Protein AF-A0AAV4AJP9-F1 (afdb_monomer)

Foldseek 3Di:
DVVVVVVVVVVVVVVVVVVVVVVVVVVVVVVVVVVVVVVVVVVVVVVVVVVVVVVVVPPDPDQWDDDDCPDDPPDDPVCQQCKDDDPVHTIGNHPVVVCVVCVPDDDDDDDDDDDDPPPPD

Radius of gyration: 33.18 Å; Cα contacts (8 Å, |Δi|>4): 55; chains: 1; bounding box: 94×30×72 Å

Nearest PDB structures (foldseek):
  2wnp-assembly1_F  TM=9.933E-01  e=2.929E-04  Homo sapiens
  2jhh-assembly1_C  TM=9.919E-01  e=4.393E-04  Homo sapiens
  2jhh-assembly2_F  TM=9.923E-01  e=4.393E-04  Homo sapiens
  2jhm-assembly1_F  TM=9.942E-01  e=5.029E-04  Homo sapiens
  2jhk-assembly1_F  TM=9.957E-01  e=5.756E-04  Homo sapiens

Secondary structure (DSSP, 8-state):
-HHHHHHHHHHHHHHHHHHHHHHHHHHHHHHHHHHHHHHHHHHHHHHHHHHHHTTS-TT----EE-SSS-S-----HHHHHH-EE-TTSSEE--HHHHHHHHTSS--PPP---PPP-----

Structure (mmCIF, N/CA/C/O backbone):
data_AF-A0AAV4AJP9-F1
#
_entry.id   AF-A0AAV4AJP9-F1
#
loop_
_atom_site.group_PDB
_atom_site.id
_atom_site.type_symbol
_atom_site.label_atom_id
_atom_site.label_alt_id
_atom_site.label_comp_id
_atom_site.label_asym_id
_atom_site.label_entity_id
_atom_site.label_seq_id
_atom_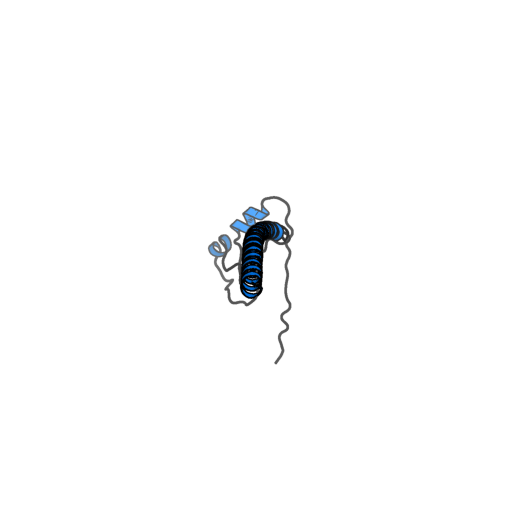site.pdbx_PDB_ins_code
_atom_site.Cartn_x
_atom_site.Cartn_y
_atom_site.Cartn_z
_atom_site.occupancy
_atom_site.B_iso_or_equiv
_atom_site.auth_seq_id
_atom_site.auth_comp_id
_atom_site.auth_asym_id
_atom_site.auth_atom_id
_atom_site.pdbx_PDB_model_num
ATOM 1 N N . MET A 1 1 ? 72.931 -7.871 -35.938 1.00 62.25 1 MET A N 1
ATOM 2 C CA . MET A 1 1 ? 71.715 -7.818 -36.790 1.00 62.25 1 MET A CA 1
ATOM 3 C C . MET A 1 1 ? 70.526 -8.384 -36.025 1.00 62.25 1 MET A C 1
ATOM 5 O O . MET A 1 1 ? 69.454 -7.803 -36.113 1.00 62.25 1 MET A O 1
ATOM 9 N N . GLU A 1 2 ? 70.752 -9.430 -35.226 1.00 63.47 2 GLU A N 1
ATOM 10 C CA . GLU A 1 2 ? 69.775 -10.072 -34.332 1.00 63.47 2 GLU A CA 1
ATOM 11 C C . GLU A 1 2 ? 69.161 -9.112 -33.291 1.00 63.47 2 GLU A C 1
ATOM 13 O O . GLU A 1 2 ? 67.939 -9.018 -33.243 1.00 63.47 2 GLU A O 1
ATOM 18 N N . ASP A 1 3 ? 69.945 -8.261 -32.613 1.00 76.00 3 ASP A N 1
ATOM 19 C CA . ASP A 1 3 ? 69.423 -7.300 -31.610 1.00 76.00 3 ASP A CA 1
ATOM 20 C C . ASP A 1 3 ? 68.343 -6.337 -32.143 1.00 76.00 3 ASP A C 1
ATOM 22 O O . ASP A 1 3 ? 67.410 -5.947 -31.440 1.00 76.00 3 ASP A O 1
ATOM 26 N N . LYS A 1 4 ? 68.452 -5.933 -33.417 1.00 78.94 4 LYS A N 1
ATOM 27 C CA . LYS A 1 4 ? 67.481 -5.025 -34.049 1.00 78.94 4 LYS A CA 1
ATOM 28 C C . LYS A 1 4 ? 66.177 -5.747 -34.393 1.00 78.94 4 LYS A C 1
ATOM 30 O O . LYS A 1 4 ? 65.118 -5.125 -34.372 1.00 78.94 4 LYS A O 1
ATOM 35 N N . VAL A 1 5 ? 66.262 -7.039 -34.709 1.00 84.62 5 VAL A N 1
ATOM 36 C CA . VAL A 1 5 ? 65.102 -7.888 -34.994 1.00 84.62 5 VAL A CA 1
ATOM 37 C C . VAL A 1 5 ? 64.370 -8.218 -33.696 1.00 84.62 5 VAL A C 1
ATOM 39 O O . VAL A 1 5 ? 63.155 -8.059 -33.647 1.00 84.62 5 VAL A O 1
ATOM 42 N N . GLU A 1 6 ? 65.080 -8.566 -32.620 1.00 83.56 6 GLU A N 1
ATOM 43 C CA . GLU A 1 6 ? 64.467 -8.805 -31.304 1.00 83.56 6 GLU A CA 1
ATOM 44 C C . GLU A 1 6 ? 63.757 -7.560 -30.758 1.00 83.56 6 GLU A C 1
ATOM 46 O O . GLU A 1 6 ? 62.616 -7.648 -30.308 1.00 83.56 6 GLU A O 1
ATOM 51 N N . SER A 1 7 ? 64.371 -6.379 -30.887 1.00 84.19 7 SER A N 1
ATOM 52 C CA . SER A 1 7 ? 63.740 -5.111 -30.497 1.00 84.19 7 SER A CA 1
ATOM 53 C C . SER A 1 7 ? 62.460 -4.817 -31.295 1.00 84.19 7 SER A C 1
ATOM 55 O O . SER A 1 7 ? 61.477 -4.333 -30.732 1.00 84.19 7 SER A O 1
ATOM 57 N N . GLN A 1 8 ? 62.436 -5.149 -32.592 1.00 88.69 8 GLN A N 1
ATOM 58 C CA . GLN A 1 8 ? 61.240 -5.006 -33.428 1.00 88.69 8 GLN A CA 1
ATOM 59 C C . GLN A 1 8 ? 60.146 -6.014 -33.068 1.00 88.69 8 GLN A C 1
ATOM 61 O O . GLN A 1 8 ? 58.981 -5.631 -32.997 1.00 88.69 8 GLN A O 1
ATOM 66 N N . VAL A 1 9 ? 60.499 -7.276 -32.815 1.00 88.75 9 VAL A N 1
ATOM 67 C CA . VAL A 1 9 ? 59.550 -8.311 -32.376 1.00 88.75 9 VAL A CA 1
ATOM 68 C C . VAL A 1 9 ? 58.929 -7.934 -31.030 1.00 88.75 9 VAL A C 1
ATOM 70 O O . VAL A 1 9 ? 57.718 -8.048 -30.872 1.00 88.75 9 VAL A O 1
ATOM 73 N N . TYR A 1 10 ? 59.723 -7.401 -30.099 1.00 88.00 10 TYR A N 1
ATOM 74 C 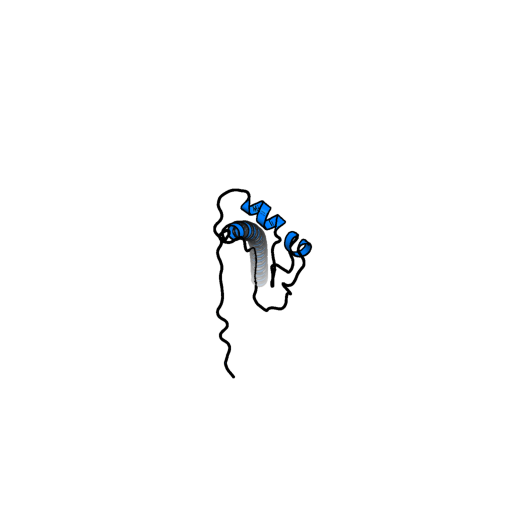CA . TYR A 1 10 ? 59.241 -6.919 -28.803 1.00 88.00 10 TYR A CA 1
ATOM 75 C C . TYR A 1 10 ? 58.284 -5.725 -28.938 1.00 88.00 10 TYR A C 1
ATOM 77 O O . TYR A 1 10 ? 57.210 -5.714 -28.342 1.00 88.00 10 TYR A O 1
ATOM 85 N N . ALA A 1 11 ? 58.628 -4.738 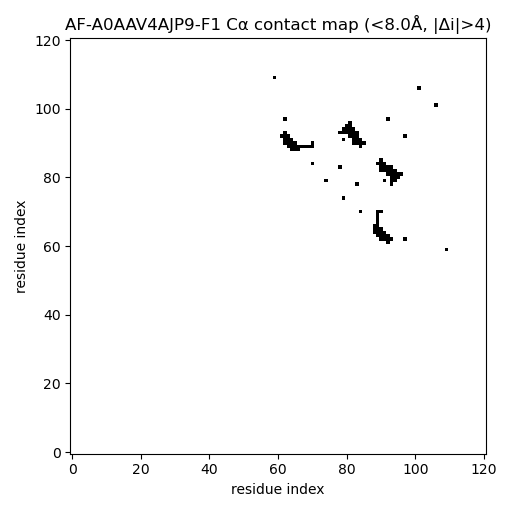-29.773 1.00 86.38 11 ALA A N 1
ATOM 86 C CA . ALA A 1 11 ? 57.759 -3.590 -30.029 1.00 86.38 11 ALA A CA 1
ATOM 87 C C . ALA A 1 11 ? 56.433 -3.992 -30.701 1.00 86.38 11 ALA A C 1
ATOM 89 O O . ALA A 1 11 ? 55.384 -3.441 -30.372 1.00 86.38 11 ALA A O 1
ATOM 90 N N . LEU A 1 12 ? 56.469 -4.967 -31.617 1.00 90.06 12 LEU A N 1
ATOM 91 C CA . LEU A 1 12 ? 55.268 -5.525 -32.244 1.00 90.06 12 LEU A CA 1
ATOM 92 C C . LEU A 1 12 ? 54.420 -6.329 -31.251 1.00 90.06 12 LEU A C 1
ATOM 94 O O . LEU A 1 12 ? 53.197 -6.238 -31.307 1.00 90.06 12 LEU A O 1
ATOM 98 N N . GLY A 1 13 ? 55.054 -7.078 -30.344 1.00 91.06 13 GLY A N 1
ATOM 99 C CA . GLY A 1 13 ? 54.383 -7.812 -29.270 1.00 91.06 13 GLY A CA 1
ATOM 100 C C . GLY A 1 13 ? 53.604 -6.883 -28.342 1.00 91.06 13 GLY A C 1
ATOM 101 O O . GLY A 1 13 ? 52.394 -7.041 -28.213 1.00 91.06 13 GLY A O 1
ATOM 102 N N . ASN A 1 14 ? 54.265 -5.855 -27.801 1.00 88.75 14 ASN A N 1
ATOM 103 C CA . ASN A 1 14 ? 53.614 -4.868 -26.931 1.00 88.75 14 ASN A CA 1
ATOM 104 C C . ASN A 1 14 ? 52.504 -4.104 -27.660 1.00 88.75 14 ASN A C 1
ATOM 106 O O . ASN A 1 14 ? 51.426 -3.916 -27.115 1.00 88.75 14 ASN A O 1
ATOM 110 N N . GLY A 1 15 ? 52.727 -3.716 -28.922 1.00 92.44 15 GLY A N 1
ATOM 111 C CA . GLY A 1 15 ? 51.699 -3.029 -29.705 1.00 92.44 15 GLY A CA 1
ATOM 112 C C . GLY A 1 15 ? 50.458 -3.891 -29.961 1.00 92.44 15 GLY A C 1
ATOM 113 O O . GLY A 1 15 ? 49.345 -3.371 -30.011 1.00 92.44 15 GLY A O 1
ATOM 114 N N . LEU A 1 16 ? 50.627 -5.208 -30.110 1.00 94.25 16 LEU A N 1
ATOM 115 C CA . LEU A 1 16 ? 49.507 -6.138 -30.232 1.00 94.25 16 LEU A CA 1
ATOM 116 C C . LEU A 1 16 ? 48.769 -6.311 -28.899 1.00 94.25 16 LEU A C 1
ATOM 118 O O . LEU A 1 16 ? 47.540 -6.349 -28.899 1.00 94.25 16 LEU A O 1
ATOM 122 N N . GLU A 1 17 ? 49.498 -6.396 -27.789 1.00 93.44 17 GLU A N 1
ATOM 123 C CA . GLU A 1 17 ? 48.937 -6.502 -26.439 1.00 93.44 17 GLU A CA 1
ATOM 124 C C . GLU A 1 17 ? 48.127 -5.247 -26.078 1.00 93.44 17 GLU A C 1
ATOM 126 O O . GLU A 1 17 ? 46.948 -5.358 -25.749 1.00 93.44 17 GLU A O 1
ATOM 131 N N . ASP A 1 18 ? 48.669 -4.054 -26.343 1.00 94.50 18 ASP A N 1
ATOM 132 C CA . ASP A 1 18 ? 47.967 -2.771 -26.194 1.00 94.50 18 ASP A CA 1
ATOM 133 C C . ASP A 1 18 ? 46.687 -2.708 -27.047 1.00 94.50 18 ASP A C 1
ATOM 135 O O . ASP A 1 18 ? 45.648 -2.189 -26.627 1.00 94.50 18 ASP A O 1
ATOM 139 N N . MET A 1 19 ? 46.733 -3.244 -28.273 1.00 94.12 19 MET A N 1
ATOM 140 C CA . MET A 1 19 ? 45.564 -3.312 -29.151 1.00 94.12 19 MET A CA 1
ATOM 141 C C . MET A 1 19 ? 44.502 -4.277 -28.626 1.00 94.12 19 MET A C 1
ATOM 143 O O . MET A 1 19 ? 43.308 -3.984 -28.738 1.00 94.12 19 MET A O 1
ATOM 147 N N . ILE A 1 20 ? 44.914 -5.425 -28.090 1.00 96.50 20 ILE A N 1
ATOM 148 C CA . ILE A 1 20 ? 44.014 -6.399 -27.474 1.00 96.50 20 ILE A CA 1
ATOM 149 C C . ILE A 1 20 ? 43.359 -5.768 -26.245 1.00 96.50 20 ILE A C 1
ATOM 151 O O . ILE A 1 20 ? 42.132 -5.773 -26.163 1.00 96.50 20 ILE A O 1
ATOM 155 N N . ASP A 1 21 ? 44.128 -5.127 -25.373 1.00 96.44 21 ASP A N 1
ATOM 156 C CA . ASP A 1 21 ? 43.628 -4.486 -24.156 1.00 96.44 21 ASP A CA 1
ATOM 157 C C . ASP A 1 21 ? 42.687 -3.320 -24.451 1.00 96.44 21 ASP A C 1
ATOM 159 O O . ASP A 1 21 ? 41.623 -3.198 -23.835 1.00 96.44 21 ASP A O 1
ATOM 163 N N . ALA A 1 22 ? 42.998 -2.500 -25.457 1.00 94.62 22 ALA A N 1
ATOM 164 C CA . ALA A 1 22 ? 42.106 -1.436 -25.904 1.00 94.62 22 ALA A CA 1
ATOM 165 C C . ALA A 1 22 ? 40.779 -1.996 -26.446 1.00 94.62 22 ALA A C 1
ATOM 167 O O . ALA A 1 22 ? 39.705 -1.442 -26.188 1.00 94.62 22 ALA A O 1
ATOM 168 N N . LYS A 1 23 ? 40.827 -3.110 -27.189 1.00 97.31 23 LYS A N 1
ATOM 169 C CA . LYS A 1 23 ? 39.628 -3.780 -27.716 1.00 97.31 23 LYS A CA 1
ATOM 170 C C . LYS A 1 23 ? 38.813 -4.441 -26.611 1.00 97.31 23 LYS A C 1
ATOM 172 O O . LYS A 1 23 ? 37.589 -4.311 -26.628 1.00 97.31 23 LYS A O 1
ATOM 177 N N . LEU A 1 24 ? 39.469 -5.108 -25.665 1.00 96.12 24 LEU A N 1
ATOM 178 C CA . LEU A 1 24 ? 38.834 -5.721 -24.502 1.00 96.12 24 LEU A CA 1
ATOM 179 C C . LEU A 1 24 ? 38.151 -4.657 -23.644 1.00 96.12 24 LEU A C 1
ATOM 181 O O . LEU A 1 24 ? 36.961 -4.782 -23.368 1.00 96.12 24 LEU A O 1
ATOM 185 N N . SER A 1 25 ? 38.839 -3.554 -23.352 1.00 95.75 25 SER A N 1
ATOM 186 C CA . SER A 1 25 ? 38.288 -2.428 -22.589 1.00 95.75 25 SER A CA 1
ATOM 187 C C . SER A 1 25 ? 37.065 -1.809 -23.273 1.00 95.75 25 SER A C 1
ATOM 189 O O . SER A 1 25 ? 36.038 -1.572 -22.638 1.00 95.75 25 SER A O 1
ATOM 191 N N . ALA A 1 26 ? 37.126 -1.590 -24.591 1.00 94.75 26 ALA A N 1
ATOM 192 C CA . ALA A 1 26 ? 36.006 -1.027 -25.346 1.00 94.75 26 ALA A CA 1
ATOM 193 C C . ALA A 1 26 ? 34.786 -1.964 -25.395 1.00 94.75 26 ALA A C 1
ATOM 195 O O . ALA A 1 26 ? 33.642 -1.506 -25.331 1.00 94.75 26 ALA A O 1
ATOM 196 N N . LEU A 1 27 ? 35.014 -3.274 -25.517 1.00 95.69 27 LEU A N 1
ATOM 197 C CA . LEU A 1 27 ? 33.944 -4.270 -25.458 1.00 95.69 27 LEU A CA 1
ATOM 198 C C . LEU A 1 27 ? 33.328 -4.336 -24.065 1.00 95.69 27 LEU A C 1
ATOM 200 O O . LEU A 1 27 ? 32.105 -4.374 -23.948 1.00 95.69 27 LEU A O 1
ATOM 204 N N . GLN A 1 28 ? 34.158 -4.290 -23.030 1.00 96.56 28 GLN A N 1
ATOM 205 C CA . GLN A 1 28 ? 33.713 -4.342 -21.649 1.00 96.56 28 GLN A CA 1
ATOM 206 C C . GLN A 1 28 ? 32.838 -3.136 -21.297 1.00 96.56 28 GLN A C 1
ATOM 208 O O . GLN A 1 28 ? 31.715 -3.328 -20.839 1.00 96.56 28 GLN A O 1
ATOM 213 N N . LEU A 1 29 ? 33.250 -1.921 -21.672 1.00 94.12 29 LEU A N 1
ATOM 214 C CA . LEU A 1 29 ? 32.429 -0.710 -21.522 1.00 94.12 29 LEU A CA 1
ATOM 215 C C . LEU A 1 29 ? 31.069 -0.823 -22.226 1.00 94.12 29 LEU A C 1
ATOM 217 O O . LEU A 1 29 ? 30.045 -0.362 -21.721 1.00 94.12 29 LEU A O 1
ATOM 221 N N . ARG A 1 30 ? 31.036 -1.448 -23.407 1.00 94.81 30 ARG A N 1
ATOM 222 C CA . ARG A 1 30 ? 29.794 -1.644 -24.163 1.00 94.81 30 ARG A CA 1
ATOM 223 C C . ARG A 1 30 ? 28.875 -2.671 -23.501 1.00 94.81 30 ARG A C 1
ATOM 225 O O . ARG A 1 30 ? 27.657 -2.491 -23.524 1.00 94.81 30 ARG A O 1
ATOM 232 N N . ILE A 1 31 ? 29.443 -3.720 -22.911 1.00 96.31 31 ILE A N 1
ATOM 233 C CA . ILE A 1 31 ? 28.704 -4.721 -22.135 1.00 96.31 31 ILE A CA 1
ATOM 234 C C . ILE A 1 31 ? 28.141 -4.081 -20.864 1.00 96.31 31 ILE A C 1
ATOM 236 O O . ILE A 1 31 ? 26.936 -4.166 -20.649 1.00 96.31 31 ILE A O 1
ATOM 240 N N . GLU A 1 32 ? 28.965 -3.380 -20.086 1.00 96.62 32 GLU A N 1
ATOM 241 C CA . GLU A 1 32 ? 28.567 -2.711 -18.840 1.00 96.62 32 GLU A CA 1
ATOM 242 C C . GLU A 1 32 ? 27.455 -1.685 -19.078 1.00 96.62 32 GLU A C 1
ATOM 244 O O . GLU A 1 32 ? 26.436 -1.697 -18.392 1.00 96.62 32 GLU A O 1
ATOM 249 N N . SER A 1 33 ? 27.580 -0.863 -20.124 1.00 93.81 33 SER A N 1
ATOM 250 C CA . SER A 1 33 ? 26.532 0.089 -20.509 1.00 93.81 33 SER A CA 1
ATOM 251 C C . SER A 1 33 ? 25.220 -0.606 -20.894 1.00 93.81 33 SER A C 1
ATOM 253 O O . SER A 1 33 ? 24.133 -0.133 -20.553 1.00 93.81 33 SER A O 1
ATOM 255 N N . THR A 1 34 ? 25.307 -1.748 -21.580 1.00 95.38 34 THR A N 1
ATOM 256 C CA . THR A 1 34 ? 24.122 -2.521 -21.963 1.00 95.38 34 THR A CA 1
ATOM 257 C C . THR A 1 34 ? 23.460 -3.144 -20.736 1.00 95.38 34 THR A C 1
ATOM 259 O O . THR A 1 34 ? 22.244 -3.027 -20.597 1.00 95.38 34 THR A O 1
ATOM 262 N N . ILE A 1 35 ? 24.242 -3.750 -19.838 1.00 95.81 35 ILE A N 1
ATOM 263 C CA . ILE A 1 35 ? 23.769 -4.317 -18.568 1.00 95.81 35 ILE A CA 1
ATOM 264 C C . ILE A 1 35 ? 23.040 -3.244 -17.767 1.00 95.81 35 ILE A C 1
ATOM 266 O O . ILE A 1 35 ? 21.869 -3.435 -17.460 1.00 95.81 35 ILE A O 1
ATOM 270 N N . TYR A 1 36 ? 23.658 -2.077 -17.579 1.00 91.06 36 TYR A N 1
ATOM 271 C CA . TYR A 1 36 ? 23.051 -0.958 -16.861 1.00 91.06 36 TYR A CA 1
ATOM 272 C C . TYR A 1 36 ? 21.691 -0.554 -17.450 1.00 91.06 36 TYR A C 1
ATOM 274 O O . TYR A 1 36 ? 20.708 -0.367 -16.736 1.00 91.06 36 TYR A O 1
ATOM 282 N N . SER A 1 37 ? 21.583 -0.460 -18.779 1.00 88.31 37 SER A N 1
ATOM 283 C CA . SER A 1 37 ? 20.306 -0.129 -19.426 1.00 88.31 37 SER A CA 1
ATOM 284 C C . SER A 1 37 ? 19.238 -1.215 -19.250 1.00 88.31 37 SER A C 1
ATOM 286 O O . SER A 1 37 ? 18.045 -0.917 -19.231 1.00 88.31 37 SER A O 1
ATOM 288 N N . LEU A 1 38 ? 19.642 -2.482 -19.145 1.00 91.69 38 LEU A N 1
ATOM 289 C CA . LEU A 1 38 ? 18.730 -3.603 -18.951 1.00 91.69 38 LEU A CA 1
ATOM 290 C C . LEU A 1 38 ? 18.296 -3.724 -17.494 1.00 91.69 38 LEU A C 1
ATOM 292 O O . LEU A 1 38 ? 17.119 -3.977 -17.266 1.00 91.69 38 LEU A O 1
ATOM 296 N N . GLU A 1 39 ? 19.201 -3.498 -16.545 1.00 88.44 39 GLU A N 1
ATOM 297 C CA . GLU A 1 39 ? 18.909 -3.446 -15.112 1.00 88.44 39 GLU A CA 1
ATOM 298 C C . GLU A 1 39 ? 17.856 -2.379 -14.822 1.00 88.44 39 GLU A C 1
ATOM 300 O O . GLU A 1 39 ? 16.790 -2.730 -14.329 1.00 88.44 39 GLU A O 1
ATOM 305 N N . ASN A 1 40 ? 18.051 -1.138 -15.288 1.00 80.81 40 ASN A N 1
ATOM 306 C CA . ASN A 1 40 ? 17.044 -0.075 -15.133 1.00 80.81 40 ASN A CA 1
ATOM 307 C C . ASN A 1 40 ? 15.680 -0.463 -15.738 1.00 80.81 40 ASN A C 1
ATOM 309 O O . ASN A 1 40 ? 14.631 -0.254 -15.141 1.00 80.81 40 ASN A O 1
ATOM 313 N N . ARG A 1 41 ? 15.668 -1.095 -16.922 1.00 89.38 41 ARG A N 1
ATOM 314 C CA . ARG A 1 41 ? 14.416 -1.548 -17.563 1.00 89.38 41 ARG A CA 1
ATOM 315 C C . ARG A 1 41 ? 13.748 -2.703 -16.822 1.00 89.38 41 ARG A C 1
ATOM 317 O O . ARG A 1 41 ? 12.541 -2.900 -16.968 1.00 89.38 41 ARG A O 1
ATOM 324 N N . ILE A 1 42 ? 14.531 -3.535 -16.143 1.00 86.88 42 ILE A N 1
ATOM 325 C CA . ILE A 1 42 ? 14.030 -4.615 -15.299 1.00 86.88 42 ILE A CA 1
ATOM 326 C C . ILE A 1 42 ? 13.455 -4.011 -14.025 1.00 86.88 42 ILE A C 1
ATOM 328 O O . ILE A 1 42 ? 12.338 -4.379 -13.685 1.00 86.88 42 ILE A O 1
ATOM 332 N N . GLU A 1 43 ? 14.147 -3.068 -13.390 1.00 82.62 43 GLU A N 1
ATOM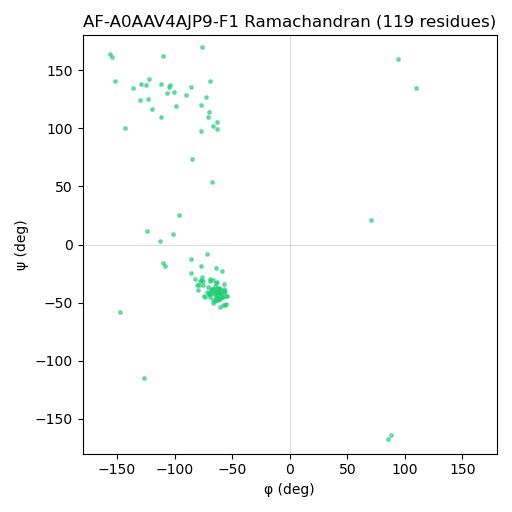 333 C CA . GLU A 1 43 ? 13.676 -2.326 -12.216 1.00 82.62 43 GLU A CA 1
ATOM 334 C C . GLU A 1 43 ? 12.350 -1.618 -12.506 1.00 82.62 43 GLU A C 1
ATOM 336 O O . GLU A 1 43 ? 11.364 -1.930 -11.850 1.00 82.62 43 GLU A O 1
ATOM 341 N N . ASP A 1 44 ? 12.246 -0.838 -13.587 1.00 83.19 44 ASP A N 1
ATOM 342 C CA . ASP A 1 44 ? 10.989 -0.188 -13.997 1.00 83.19 44 ASP A CA 1
ATOM 343 C C . ASP A 1 44 ? 9.838 -1.193 -14.187 1.00 83.19 44 ASP A C 1
ATOM 345 O O . ASP A 1 44 ? 8.679 -0.940 -13.847 1.00 83.19 44 ASP A O 1
ATOM 349 N N . LYS A 1 45 ? 10.137 -2.365 -14.763 1.00 83.06 45 LYS A N 1
ATOM 350 C CA . LYS A 1 45 ? 9.144 -3.425 -14.982 1.00 83.06 45 LYS A CA 1
ATOM 351 C C . LYS A 1 45 ? 8.790 -4.163 -13.702 1.00 83.06 45 LYS A C 1
ATOM 353 O O . LYS A 1 45 ? 7.650 -4.609 -13.578 1.00 83.06 45 LYS A O 1
ATOM 358 N N . ILE A 1 46 ? 9.746 -4.339 -12.800 1.00 78.50 46 ILE A N 1
ATOM 359 C CA . ILE A 1 46 ? 9.532 -4.910 -11.477 1.00 78.50 46 ILE A CA 1
ATOM 360 C C . ILE A 1 46 ? 8.671 -3.945 -10.677 1.00 78.50 46 ILE A C 1
ATOM 362 O O . ILE A 1 46 ? 7.651 -4.389 -10.177 1.00 78.50 46 ILE A O 1
ATOM 366 N N . ASP A 1 47 ? 8.968 -2.652 -10.658 1.00 78.25 47 ASP A N 1
ATOM 367 C CA . ASP A 1 47 ? 8.187 -1.635 -9.954 1.00 78.25 47 ASP A CA 1
ATOM 368 C C . ASP A 1 47 ? 6.781 -1.494 -10.530 1.00 78.25 47 ASP A C 1
ATOM 370 O O . ASP A 1 47 ? 5.806 -1.454 -9.779 1.00 78.25 47 ASP A O 1
ATOM 374 N N . ALA A 1 48 ? 6.629 -1.517 -11.857 1.00 77.69 48 ALA A N 1
ATOM 375 C CA . ALA A 1 48 ? 5.315 -1.543 -12.494 1.00 77.69 48 ALA A CA 1
ATOM 376 C C . ALA A 1 48 ? 4.536 -2.823 -12.148 1.00 77.69 48 ALA A C 1
ATOM 378 O O . ALA A 1 48 ? 3.335 -2.774 -11.883 1.00 77.69 48 ALA A O 1
ATOM 379 N N . LYS A 1 49 ? 5.209 -3.980 -12.119 1.00 72.62 49 LYS A N 1
ATOM 380 C CA . LYS A 1 49 ? 4.581 -5.266 -11.797 1.00 72.62 49 LYS A CA 1
ATOM 381 C C . LYS A 1 49 ? 4.327 -5.435 -10.304 1.00 72.62 49 LYS A C 1
ATOM 383 O O . LYS A 1 49 ? 3.350 -6.080 -9.969 1.00 72.62 49 LYS A O 1
ATOM 388 N N . ILE A 1 50 ? 5.136 -4.852 -9.426 1.00 68.94 50 ILE A N 1
ATOM 389 C CA . ILE A 1 50 ? 4.914 -4.760 -7.980 1.00 68.94 50 ILE A CA 1
ATOM 390 C C . ILE A 1 50 ? 3.765 -3.796 -7.723 1.00 68.94 50 ILE A C 1
ATOM 392 O O . ILE A 1 50 ? 2.882 -4.128 -6.952 1.00 68.94 50 ILE A O 1
ATOM 396 N N . SER A 1 51 ? 3.691 -2.665 -8.422 1.00 65.94 51 SER A N 1
ATOM 397 C CA . SER A 1 51 ? 2.543 -1.756 -8.341 1.00 65.94 51 SER A CA 1
ATOM 398 C C . SER A 1 51 ? 1.247 -2.444 -8.783 1.00 65.94 51 SER A C 1
ATOM 400 O O . SER A 1 51 ? 0.219 -2.254 -8.146 1.00 65.94 51 SER A O 1
ATOM 402 N N . LEU A 1 52 ? 1.303 -3.298 -9.813 1.00 60.50 52 LEU A N 1
ATOM 403 C CA . LEU A 1 52 ? 0.159 -4.083 -10.290 1.00 60.50 52 LEU A CA 1
ATOM 404 C C . LEU A 1 52 ? -0.136 -5.323 -9.416 1.00 60.50 52 LEU A C 1
ATOM 406 O O . LEU A 1 52 ? -1.289 -5.671 -9.193 1.00 60.50 52 LEU A O 1
ATOM 410 N N . ALA A 1 53 ? 0.881 -5.981 -8.862 1.00 57.16 53 ALA A N 1
ATOM 411 C CA . ALA A 1 53 ? 0.724 -7.127 -7.960 1.00 57.16 53 ALA A CA 1
ATOM 412 C C . ALA A 1 53 ? 0.287 -6.695 -6.552 1.00 57.16 53 ALA A C 1
ATOM 414 O O . ALA A 1 53 ? -0.437 -7.429 -5.887 1.00 57.16 53 ALA A O 1
ATOM 415 N N . ASN A 1 54 ? 0.639 -5.474 -6.140 1.00 55.03 54 ASN A N 1
ATOM 416 C CA . ASN A 1 54 ? 0.074 -4.785 -4.979 1.00 55.03 54 ASN A CA 1
ATOM 417 C C . ASN A 1 54 ? -1.375 -4.325 -5.229 1.00 55.03 54 ASN A C 1
ATOM 419 O O . ASN A 1 54 ? -2.051 -3.872 -4.307 1.00 55.03 54 ASN A O 1
ATOM 423 N N . THR A 1 55 ? -1.864 -4.455 -6.469 1.00 53.53 55 THR A N 1
ATOM 424 C CA . THR A 1 55 ? -3.291 -4.403 -6.809 1.00 53.53 55 THR A CA 1
ATOM 425 C C . THR A 1 55 ? -3.907 -5.791 -7.029 1.00 53.53 55 THR A C 1
ATOM 427 O O . THR A 1 55 ? -5.080 -5.869 -7.377 1.00 53.53 55 THR A O 1
ATOM 430 N N . ASP A 1 56 ? -3.187 -6.878 -6.720 1.00 50.53 56 ASP A N 1
ATOM 431 C CA . ASP A 1 56 ? -3.674 -8.272 -6.763 1.00 50.53 56 ASP A CA 1
ATOM 432 C C . ASP A 1 56 ? -3.515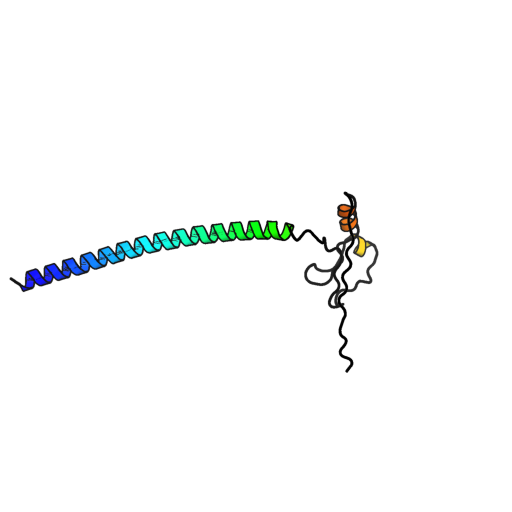 -9.021 -5.419 1.00 50.53 56 ASP A C 1
ATOM 434 O O . ASP A 1 56 ? -3.775 -10.217 -5.312 1.00 50.53 56 ASP A O 1
ATOM 438 N N . ASN A 1 57 ? -3.201 -8.304 -4.342 1.00 50.25 57 ASN A N 1
ATOM 439 C CA . ASN A 1 57 ? -3.673 -8.584 -2.980 1.00 50.25 57 ASN A CA 1
ATOM 440 C C . ASN A 1 57 ? -4.907 -7.726 -2.627 1.00 50.25 57 ASN A C 1
ATOM 442 O O . ASN A 1 57 ? -5.230 -7.524 -1.455 1.00 50.25 57 ASN A O 1
ATOM 446 N N . THR A 1 58 ? -5.661 -7.310 -3.652 1.00 49.38 58 THR A N 1
ATOM 447 C CA . THR A 1 58 ? -7.038 -6.784 -3.582 1.00 49.38 58 THR A CA 1
ATOM 448 C C . THR A 1 58 ? -8.021 -7.878 -3.158 1.00 49.38 58 THR A C 1
ATOM 450 O O . THR A 1 58 ? -8.998 -8.167 -3.843 1.00 49.38 58 THR A O 1
ATOM 453 N N . HIS A 1 59 ? -7.745 -8.538 -2.036 1.00 51.00 59 HIS A N 1
ATOM 454 C CA . HIS A 1 59 ? -8.716 -9.400 -1.378 1.00 51.00 59 HIS A CA 1
ATOM 455 C C . HIS A 1 59 ? -9.254 -8.802 -0.086 1.00 51.00 59 HIS A C 1
ATOM 457 O O . HIS A 1 59 ? -10.351 -9.167 0.304 1.00 51.00 59 HIS A O 1
ATOM 463 N N . ASP A 1 60 ? -8.585 -7.814 0.513 1.00 60.91 60 ASP A N 1
ATOM 464 C CA . ASP A 1 60 ? -9.108 -7.150 1.703 1.00 60.91 60 ASP A CA 1
ATOM 465 C C . ASP A 1 60 ? -8.772 -5.652 1.659 1.00 60.91 60 ASP A C 1
ATOM 467 O O . ASP A 1 60 ? -7.663 -5.224 1.985 1.00 60.91 60 ASP A O 1
ATOM 471 N N . ARG A 1 61 ? -9.745 -4.816 1.269 1.00 77.94 61 ARG A N 1
ATOM 472 C CA . ARG A 1 61 ? -9.694 -3.382 1.594 1.00 77.94 61 ARG A CA 1
ATOM 473 C C . ARG A 1 61 ? -9.750 -3.263 3.116 1.00 77.94 61 ARG A C 1
ATOM 475 O O . ARG A 1 61 ? -10.818 -3.379 3.713 1.00 77.94 61 ARG A O 1
ATOM 482 N N . MET A 1 62 ? -8.596 -3.080 3.753 1.00 86.12 62 MET A N 1
ATOM 483 C CA . MET A 1 62 ? -8.509 -2.997 5.207 1.00 86.12 62 MET A CA 1
ATOM 484 C C . MET A 1 62 ? -9.112 -1.676 5.691 1.00 86.12 62 MET A C 1
ATOM 486 O O . MET A 1 62 ? -8.548 -0.607 5.478 1.00 86.12 62 MET A O 1
ATOM 490 N N . ILE A 1 63 ? -10.267 -1.758 6.348 1.00 91.38 63 ILE A N 1
ATOM 491 C CA . ILE A 1 63 ? -10.968 -0.588 6.902 1.00 91.38 63 ILE A CA 1
ATOM 492 C C . ILE A 1 63 ? -10.476 -0.199 8.299 1.00 91.38 63 ILE A C 1
ATOM 494 O O . ILE A 1 63 ? -10.627 0.946 8.721 1.00 91.38 63 ILE A O 1
ATOM 498 N N . GLN A 1 64 ? -9.907 -1.163 9.026 1.00 92.69 64 GLN A N 1
ATOM 499 C CA . GLN A 1 64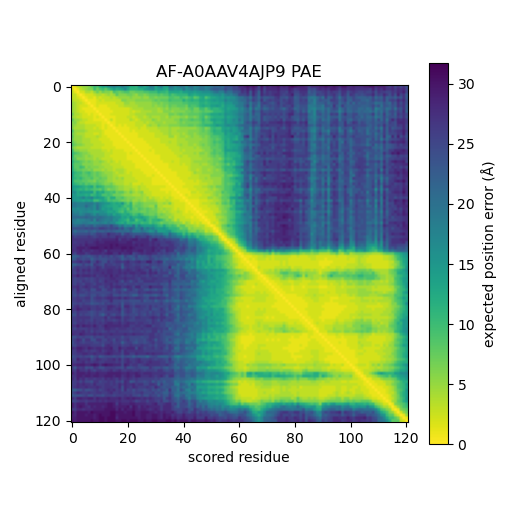 ? -9.483 -1.005 10.409 1.00 92.69 64 GLN A CA 1
ATOM 500 C C . GLN A 1 64 ? -8.321 -1.947 10.718 1.00 92.69 64 GLN A C 1
ATOM 502 O O . GLN A 1 64 ? -8.358 -3.124 10.355 1.00 92.69 64 GLN A O 1
ATOM 507 N N . ARG A 1 65 ? -7.340 -1.464 11.489 1.00 91.31 65 ARG A N 1
ATOM 508 C CA . ARG A 1 65 ? -6.304 -2.311 12.093 1.00 91.31 65 ARG A CA 1
ATOM 509 C C . ARG A 1 65 ? -6.042 -1.934 13.548 1.00 91.31 65 ARG A C 1
ATOM 511 O O . ARG A 1 65 ? -5.897 -0.760 13.873 1.00 91.31 65 ARG A O 1
ATOM 518 N N . ARG A 1 66 ? -5.953 -2.952 14.411 1.00 91.00 66 ARG A N 1
ATOM 519 C CA . ARG A 1 66 ? -5.542 -2.854 15.823 1.00 91.00 66 ARG A CA 1
ATOM 520 C C . ARG A 1 66 ? -4.375 -3.805 16.067 1.00 91.00 66 ARG A C 1
ATOM 522 O O . ARG A 1 66 ? -4.401 -4.936 15.580 1.00 91.00 66 ARG A O 1
ATOM 529 N N . SER A 1 67 ? -3.361 -3.367 16.803 1.00 86.38 67 SER A N 1
ATOM 530 C CA . SER A 1 67 ? -2.140 -4.143 17.039 1.00 86.38 67 SER A CA 1
ATOM 531 C C . SER A 1 67 ? -1.531 -3.888 18.415 1.00 86.38 67 SER A C 1
ATOM 533 O O . SER A 1 67 ? -1.372 -4.830 19.187 1.00 86.38 67 SER A O 1
ATOM 535 N N . THR A 1 68 ? -1.190 -2.639 18.723 1.00 83.06 68 THR A N 1
ATOM 536 C CA . THR A 1 68 ? -0.388 -2.273 19.901 1.00 83.06 68 THR A CA 1
ATOM 537 C C . THR A 1 68 ? -1.185 -1.539 20.976 1.00 83.06 68 THR A C 1
ATOM 539 O O . THR A 1 68 ? -0.724 -1.473 22.112 1.00 83.06 68 THR A O 1
ATOM 542 N N . GLY A 1 69 ? -2.376 -1.025 20.650 1.00 84.50 69 GLY A N 1
ATOM 543 C CA . GLY A 1 69 ? -3.192 -0.215 21.553 1.00 84.50 69 GLY A CA 1
ATOM 544 C C . GLY A 1 69 ? -2.617 1.175 21.831 1.00 84.50 69 GLY A C 1
ATOM 545 O O . GLY A 1 69 ? -2.944 1.758 22.859 1.00 84.50 69 GLY A O 1
ATOM 546 N N . LYS A 1 70 ? -1.741 1.686 20.958 1.00 87.56 70 LYS A N 1
ATOM 547 C CA . LYS A 1 70 ? -1.123 3.014 21.090 1.00 87.56 70 LYS A CA 1
ATOM 548 C C . LYS A 1 70 ? -2.027 4.130 20.586 1.00 87.56 70 LYS A C 1
ATOM 550 O O . LYS A 1 70 ? -1.921 5.252 21.072 1.00 87.56 70 LYS A O 1
ATOM 555 N N . VAL A 1 71 ? -2.877 3.834 19.608 1.00 88.88 71 VAL A N 1
ATOM 556 C CA . VAL A 1 71 ? -3.840 4.793 19.070 1.00 88.88 71 VAL A CA 1
ATOM 557 C C . VAL A 1 71 ? -5.128 4.679 19.874 1.00 88.88 71 VAL A C 1
ATOM 559 O O . VAL A 1 71 ? -5.661 3.579 20.059 1.00 88.88 71 VAL A O 1
ATOM 562 N N . ASP A 1 72 ? -5.619 5.817 20.363 1.00 90.62 72 ASP A N 1
ATOM 563 C CA . ASP A 1 72 ? -6.926 5.880 21.006 1.00 90.62 72 ASP A CA 1
ATOM 564 C C . ASP A 1 72 ? -8.024 5.675 19.955 1.00 90.62 72 ASP A C 1
ATOM 566 O O . ASP A 1 72 ? -7.922 6.121 18.818 1.00 90.62 72 ASP A O 1
ATOM 570 N N . PHE A 1 73 ? -9.062 4.935 20.320 1.00 94.00 73 PHE A N 1
ATOM 571 C CA . PHE A 1 73 ? -10.249 4.759 19.484 1.00 94.00 73 PHE A CA 1
ATOM 572 C C . PHE A 1 73 ? -11.470 5.418 20.124 1.00 94.00 73 PHE A C 1
ATOM 574 O O . PHE A 1 73 ? -12.564 5.321 19.587 1.00 94.00 73 PHE A O 1
ATOM 581 N N . GLN A 1 74 ? -11.324 6.099 21.258 1.00 95.44 74 GLN A N 1
ATOM 582 C CA . GLN A 1 74 ? -12.397 6.870 21.862 1.00 95.44 74 GLN A CA 1
ATOM 583 C C . GLN A 1 74 ? -12.462 8.272 21.244 1.00 95.44 74 GLN A C 1
ATOM 585 O O . GLN A 1 74 ? -12.095 9.271 21.856 1.00 95.44 74 GLN A O 1
ATOM 590 N N . HIS A 1 75 ? -12.961 8.327 20.013 1.00 95.00 75 HIS A N 1
ATOM 591 C CA . HIS A 1 75 ? -13.123 9.562 19.253 1.00 95.00 75 HIS A CA 1
ATOM 592 C C . HIS A 1 75 ? -14.594 9.957 19.071 1.00 95.00 75 HIS A C 1
ATOM 594 O O . HIS A 1 75 ? -15.511 9.151 19.246 1.00 95.00 75 HIS A O 1
ATOM 600 N N . ASP A 1 76 ? -14.818 11.223 18.734 1.00 96.62 76 ASP A N 1
ATOM 601 C CA . ASP A 1 76 ? -16.118 11.777 18.376 1.00 96.62 76 ASP A CA 1
ATOM 602 C C . ASP A 1 76 ? -16.545 11.375 16.952 1.00 96.62 76 ASP A C 1
ATOM 604 O O . ASP A 1 76 ? -15.770 10.820 16.168 1.00 96.62 76 ASP A O 1
ATOM 608 N N . TRP A 1 77 ? -17.806 11.653 16.614 1.00 96.00 77 TRP A N 1
ATOM 609 C CA . TRP A 1 77 ? -18.385 11.253 15.330 1.00 96.00 77 TRP A CA 1
ATOM 610 C C . TRP A 1 77 ? -17.642 11.841 14.125 1.00 96.00 77 TRP A C 1
ATOM 612 O O . TRP A 1 77 ? -17.404 11.120 13.158 1.00 96.00 77 TRP A O 1
ATOM 622 N N . GLU A 1 78 ? -17.245 13.114 14.190 1.00 97.44 78 GLU A N 1
ATOM 623 C CA . GLU A 1 78 ? -16.579 13.794 13.072 1.00 97.44 78 GLU A CA 1
ATOM 624 C C . GLU A 1 78 ? -15.227 13.138 12.754 1.00 97.44 78 GLU A C 1
ATOM 626 O O . GLU A 1 78 ? -14.868 12.931 11.593 1.00 97.44 78 GLU A O 1
ATOM 631 N N . THR A 1 79 ? -14.496 12.726 13.790 1.00 96.06 79 THR A N 1
ATOM 632 C CA . THR A 1 79 ? -13.231 12.001 13.639 1.00 96.06 79 THR A CA 1
ATOM 633 C C . THR A 1 79 ? -13.440 10.610 13.030 1.00 96.06 79 THR A C 1
ATOM 635 O O . THR A 1 79 ? -12.666 10.181 12.174 1.00 96.06 79 THR A O 1
ATOM 638 N N . TYR A 1 80 ? -14.512 9.906 13.398 1.00 97.00 80 TYR A N 1
ATOM 639 C CA . TYR A 1 80 ? -14.872 8.627 12.774 1.00 97.00 80 TYR A CA 1
ATOM 640 C C . TYR A 1 80 ? -15.343 8.766 11.323 1.00 97.00 80 TYR A C 1
ATOM 642 O O . TYR A 1 80 ? -15.122 7.857 10.520 1.00 97.00 80 TYR A O 1
ATOM 650 N N . GLU A 1 81 ? -15.981 9.882 10.975 1.00 95.56 81 GLU A N 1
ATOM 651 C CA . GLU A 1 81 ? -16.399 10.193 9.609 1.00 95.56 81 GLU A CA 1
ATOM 652 C C . GLU A 1 81 ? -15.190 10.361 8.684 1.00 95.56 81 GLU A C 1
ATOM 654 O O . GLU A 1 81 ? -15.124 9.697 7.645 1.00 95.56 81 GLU A O 1
ATOM 659 N N . LYS A 1 82 ? -14.203 11.155 9.116 1.00 95.81 82 LYS A N 1
ATOM 660 C CA . LYS A 1 82 ? -12.978 11.456 8.357 1.00 95.81 82 LYS A CA 1
ATOM 661 C C . LYS A 1 82 ? -11.939 10.330 8.382 1.00 95.81 82 LYS A C 1
ATOM 663 O O . LYS A 1 82 ? -11.226 10.145 7.398 1.00 95.81 82 LYS A O 1
ATOM 668 N N . GLY A 1 83 ? -11.872 9.567 9.473 1.00 95.00 83 GLY A N 1
ATOM 669 C CA . GLY A 1 83 ? -10.824 8.572 9.711 1.00 95.00 83 GLY A CA 1
ATOM 670 C C . GLY A 1 83 ? -9.654 9.125 10.526 1.00 95.00 83 GLY A C 1
ATOM 671 O O . GLY A 1 83 ? -9.460 10.335 10.638 1.00 95.00 83 GLY A O 1
ATOM 672 N N . PHE A 1 84 ? -8.881 8.224 11.132 1.00 95.31 84 PHE A N 1
ATOM 673 C CA . PHE A 1 84 ? -7.757 8.569 12.007 1.00 95.31 84 PHE A CA 1
ATOM 674 C C . PHE A 1 84 ? -6.722 7.441 12.096 1.00 95.31 84 PHE A C 1
ATOM 676 O O . PHE A 1 84 ? -7.001 6.287 11.765 1.00 95.31 84 PHE A O 1
ATOM 683 N N . GLY A 1 85 ? -5.530 7.778 12.592 1.00 91.81 85 GLY A N 1
ATOM 684 C CA . GLY A 1 85 ? -4.398 6.859 12.707 1.00 91.81 85 GLY A CA 1
ATOM 685 C C . GLY A 1 85 ? -3.568 6.759 11.425 1.00 91.81 85 GLY A C 1
ATOM 686 O O . GLY A 1 85 ? -3.714 7.568 10.509 1.00 91.81 85 GLY A O 1
ATOM 687 N N . THR A 1 86 ? -2.684 5.763 11.368 1.00 86.50 86 THR A N 1
ATOM 688 C CA . THR A 1 86 ? -1.706 5.604 10.279 1.00 86.50 86 THR A CA 1
ATOM 689 C C . THR A 1 86 ? -1.756 4.186 9.718 1.00 86.50 86 THR A C 1
ATOM 691 O O . THR A 1 86 ? -1.797 3.215 10.476 1.00 86.50 86 THR A O 1
ATOM 694 N N . LEU A 1 87 ? -1.691 4.051 8.387 1.00 82.19 87 LEU A N 1
ATOM 695 C CA . LEU A 1 87 ? -1.710 2.755 7.688 1.00 82.19 87 LEU A CA 1
ATOM 696 C C . LEU A 1 87 ? -0.565 1.816 8.105 1.00 82.19 87 LEU A C 1
ATOM 698 O O . LEU A 1 87 ? -0.704 0.599 7.988 1.00 82.19 87 LEU A O 1
ATOM 702 N N . ASP A 1 88 ? 0.530 2.360 8.638 1.00 82.38 88 ASP A N 1
ATOM 703 C CA . ASP A 1 88 ? 1.686 1.613 9.153 1.00 82.38 88 ASP A CA 1
ATOM 704 C C . ASP A 1 88 ? 1.532 1.167 10.619 1.00 82.38 88 ASP A C 1
ATOM 706 O O . ASP A 1 88 ? 2.228 0.255 11.059 1.00 82.38 88 ASP A O 1
ATOM 710 N N . GLU A 1 89 ? 0.535 1.681 11.351 1.00 86.56 89 GLU A N 1
ATOM 711 C CA . GLU A 1 89 ? 0.270 1.330 12.754 1.00 86.56 89 GLU A CA 1
ATOM 712 C C . GLU A 1 89 ? -1.183 0.869 12.986 1.00 86.56 89 GLU A C 1
ATOM 714 O O . GLU A 1 89 ? -1.588 -0.192 12.502 1.00 86.56 89 GLU A O 1
ATOM 719 N N . GLU A 1 90 ? -1.965 1.620 13.755 1.00 90.88 90 GLU A N 1
ATOM 720 C CA . GLU A 1 90 ? -3.386 1.399 13.993 1.00 90.88 90 GLU A CA 1
ATOM 721 C C . GLU A 1 90 ? -4.165 2.531 13.336 1.00 90.88 90 GLU A C 1
ATOM 723 O O . GLU A 1 90 ? -3.760 3.693 13.411 1.00 90.88 90 GLU A O 1
ATOM 728 N N . PHE A 1 91 ? -5.271 2.196 12.680 1.00 94.19 91 PHE A N 1
ATOM 729 C CA . PHE A 1 91 ? -6.070 3.190 11.975 1.00 94.19 91 PHE A CA 1
ATOM 730 C C . PHE A 1 91 ? -7.535 2.780 11.841 1.00 94.19 91 PHE A C 1
ATOM 732 O O . PHE A 1 91 ? -7.893 1.599 11.953 1.00 94.19 91 PHE A O 1
ATOM 739 N N . TRP A 1 92 ? -8.351 3.790 11.561 1.00 95.00 92 TRP A N 1
ATOM 740 C CA . TRP A 1 92 ? -9.710 3.708 11.054 1.00 95.00 92 TRP A CA 1
ATOM 741 C C . TRP A 1 92 ? -9.787 4.493 9.743 1.00 95.00 92 TRP A C 1
ATOM 743 O O . TRP A 1 92 ? -9.433 5.670 9.714 1.00 95.00 92 TRP A O 1
ATOM 753 N N . LEU A 1 93 ? -10.244 3.855 8.664 1.00 93.56 93 LEU A N 1
ATOM 754 C CA . LEU A 1 93 ? -10.247 4.460 7.327 1.00 93.56 93 LEU A CA 1
ATOM 755 C C . LEU A 1 93 ? -11.144 5.705 7.230 1.00 93.56 93 LEU A C 1
ATOM 757 O O . LEU A 1 93 ? -10.828 6.620 6.482 1.00 93.56 93 LEU A O 1
ATOM 761 N N . GLY A 1 94 ? -12.243 5.745 7.985 1.00 95.69 94 GLY A N 1
ATOM 762 C CA . GLY A 1 94 ? -13.238 6.816 7.924 1.00 95.69 94 GLY A CA 1
ATOM 763 C C . GLY A 1 94 ? -14.550 6.354 7.298 1.00 95.69 94 GLY A C 1
ATOM 764 O O . GLY A 1 94 ? -14.564 5.664 6.277 1.00 95.69 94 GLY A O 1
ATOM 765 N N . ASN A 1 95 ? -15.671 6.720 7.917 1.00 95.44 95 ASN A N 1
ATOM 766 C CA . ASN A 1 95 ? -16.996 6.258 7.501 1.00 95.44 95 ASN A CA 1
ATOM 767 C C . ASN A 1 95 ? -17.381 6.768 6.111 1.00 95.44 95 ASN A C 1
ATOM 769 O O . ASN A 1 95 ? -18.015 6.026 5.364 1.00 95.44 95 ASN A O 1
ATOM 773 N N . GLU A 1 96 ? -16.987 7.991 5.743 1.00 95.12 96 GLU A N 1
ATOM 774 C CA . GLU A 1 96 ? -17.274 8.547 4.415 1.00 95.12 96 GLU A CA 1
ATOM 775 C C . GLU A 1 96 ? -16.596 7.714 3.321 1.00 95.12 96 GLU A C 1
ATOM 777 O O . GLU A 1 96 ? -17.230 7.311 2.344 1.00 95.12 96 GLU A O 1
ATOM 782 N N . GLN A 1 97 ? -15.325 7.364 3.538 1.00 89.75 97 GLN A N 1
ATOM 783 C CA . GLN A 1 97 ? -14.562 6.514 2.628 1.00 89.75 97 GLN A CA 1
ATOM 784 C C . GLN A 1 97 ? -15.145 5.100 2.572 1.00 89.75 97 GLN A C 1
ATOM 786 O O . GLN A 1 97 ? -15.303 4.541 1.483 1.00 89.75 97 GLN A O 1
ATOM 791 N N . ILE A 1 98 ? -15.525 4.540 3.729 1.00 91.88 98 ILE A N 1
ATOM 792 C CA . ILE A 1 98 ? -16.163 3.222 3.810 1.00 91.88 98 ILE A CA 1
ATOM 793 C C . ILE A 1 98 ? -17.474 3.196 3.029 1.00 91.88 98 ILE A C 1
ATOM 795 O O . ILE A 1 98 ? -17.702 2.298 2.215 1.00 91.88 98 ILE A O 1
ATOM 799 N N . HIS A 1 99 ? -18.314 4.206 3.223 1.00 92.62 99 HIS A N 1
ATOM 800 C CA . HIS A 1 99 ? -19.570 4.350 2.506 1.00 92.62 99 HIS A CA 1
ATOM 801 C C . HIS A 1 99 ? -19.342 4.498 0.997 1.00 92.62 99 HIS A C 1
ATOM 803 O O . HIS A 1 99 ? -19.958 3.779 0.211 1.00 92.62 99 HIS A O 1
ATOM 809 N N . ALA A 1 100 ? -18.417 5.366 0.580 1.00 90.25 100 ALA A N 1
ATOM 810 C CA . ALA A 1 100 ? -18.112 5.586 -0.830 1.00 90.25 100 ALA A CA 1
ATOM 811 C C . ALA A 1 100 ? -17.760 4.276 -1.547 1.00 90.25 100 ALA A C 1
ATOM 813 O O . ALA A 1 100 ? -18.289 4.003 -2.624 1.00 90.25 100 ALA A O 1
ATOM 814 N N . PHE A 1 101 ? -16.936 3.420 -0.937 1.00 84.25 101 PHE A N 1
ATOM 815 C CA . PHE A 1 101 ? -16.523 2.184 -1.593 1.00 84.25 101 PHE A CA 1
ATOM 816 C C . PHE A 1 101 ? -17.565 1.060 -1.499 1.00 84.25 101 PHE A C 1
ATOM 818 O O . PHE A 1 101 ? -17.710 0.301 -2.457 1.00 84.25 101 PHE A O 1
ATOM 825 N N . THR A 1 102 ? -18.301 0.961 -0.387 1.00 87.62 102 THR A N 1
ATOM 826 C CA . THR A 1 102 ? -19.345 -0.065 -0.189 1.00 87.62 102 THR A CA 1
ATOM 827 C C . THR A 1 102 ? -20.643 0.237 -0.931 1.00 87.62 102 THR A C 1
ATOM 829 O O . THR A 1 102 ? -21.430 -0.673 -1.172 1.00 87.62 102 THR A O 1
ATOM 832 N N . SER A 1 103 ? -20.852 1.491 -1.345 1.00 87.69 103 SER A N 1
ATOM 833 C CA . SER A 1 103 ? -22.046 1.925 -2.081 1.00 87.69 103 SER A CA 1
ATOM 834 C C . SER A 1 103 ? -22.205 1.278 -3.462 1.00 87.69 103 SER A C 1
ATOM 836 O O . SER A 1 103 ? -23.309 1.246 -4.007 1.00 87.69 103 SER A O 1
ATOM 838 N N . SER A 1 104 ? -21.120 0.744 -4.034 1.00 82.06 104 SER A N 1
ATOM 839 C CA . SER A 1 104 ? -21.123 0.106 -5.350 1.00 82.06 104 SER A CA 1
ATOM 840 C C . SER A 1 104 ? -20.874 -1.399 -5.227 1.00 82.06 104 SER A C 1
ATOM 842 O O . SER A 1 104 ? -19.774 -1.842 -4.905 1.00 82.06 104 SER A O 1
ATOM 844 N N . GLY A 1 105 ? -21.911 -2.195 -5.492 1.00 82.31 105 GLY A N 1
ATOM 845 C CA . GLY A 1 105 ? -21.824 -3.657 -5.544 1.00 82.31 105 GLY A CA 1
ATOM 846 C C . GLY A 1 105 ? -22.022 -4.369 -4.203 1.00 82.31 105 GLY A C 1
ATOM 847 O O . GLY A 1 105 ? -22.564 -3.818 -3.248 1.00 82.31 105 GLY A O 1
ATOM 848 N N . THR A 1 106 ? -21.628 -5.640 -4.162 1.00 84.00 106 THR A N 1
ATOM 849 C CA . THR A 1 106 ? -21.739 -6.507 -2.982 1.00 84.00 106 THR A CA 1
ATOM 850 C C . THR A 1 106 ? -20.356 -6.710 -2.379 1.00 84.00 106 THR A C 1
ATOM 852 O O . THR A 1 106 ? -19.419 -7.061 -3.091 1.00 84.00 106 THR A O 1
ATOM 855 N N . TRP A 1 107 ? -20.245 -6.497 -1.069 1.00 85.88 107 TRP A N 1
ATOM 856 C CA . TRP A 1 107 ? -18.997 -6.601 -0.318 1.00 85.88 107 TRP A CA 1
ATOM 857 C C . TRP A 1 107 ? -19.143 -7.628 0.802 1.00 85.88 107 TRP A C 1
ATOM 859 O O . TRP A 1 107 ? -20.190 -7.706 1.444 1.00 85.88 107 TRP A O 1
ATOM 869 N N . GLU A 1 108 ? -18.081 -8.386 1.057 1.00 86.88 108 GLU A N 1
ATOM 870 C CA . GLU A 1 108 ? -17.979 -9.282 2.208 1.00 86.88 108 G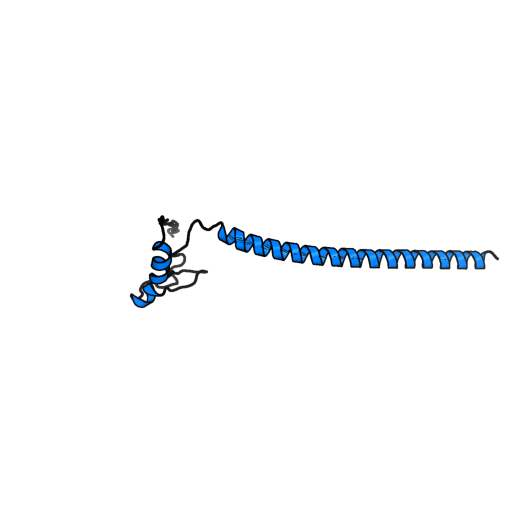LU A CA 1
ATOM 871 C C . GLU A 1 108 ? -17.068 -8.654 3.266 1.00 86.88 108 GLU A C 1
ATOM 873 O O . GLU A 1 108 ? -16.026 -8.081 2.946 1.00 86.88 108 GLU A O 1
ATOM 878 N N . LEU A 1 109 ? -17.463 -8.748 4.538 1.00 89.38 109 LEU A N 1
ATOM 879 C CA . LEU A 1 109 ? -16.658 -8.267 5.657 1.00 89.38 109 LEU A CA 1
ATOM 880 C C . LEU A 1 109 ? -15.898 -9.432 6.290 1.00 89.38 109 LEU A C 1
ATOM 882 O O . LEU A 1 109 ? -16.501 -10.349 6.851 1.00 89.38 109 LEU A O 1
ATOM 886 N N . ARG A 1 110 ? -14.569 -9.347 6.275 1.00 88.69 110 ARG A N 1
ATOM 887 C CA . ARG A 1 110 ? -13.677 -10.262 6.987 1.00 88.69 110 ARG A CA 1
ATOM 888 C C . ARG A 1 110 ? -13.188 -9.621 8.282 1.00 88.69 110 ARG A C 1
ATOM 890 O O . ARG A 1 110 ? -12.700 -8.495 8.279 1.00 88.69 110 ARG A O 1
ATOM 897 N N . VAL A 1 111 ? -13.281 -10.359 9.390 1.00 89.50 111 VAL A N 1
ATOM 898 C CA . VAL A 1 111 ? -12.750 -9.932 10.693 1.00 89.50 111 VAL A CA 1
ATOM 899 C C . VAL A 1 111 ? -11.709 -10.929 11.168 1.00 89.50 111 VAL A C 1
ATOM 901 O O . VAL A 1 111 ? -12.018 -12.086 11.454 1.00 89.50 111 VAL A O 1
ATOM 904 N N . GLU A 1 112 ? -10.475 -10.457 11.305 1.00 88.50 112 GLU A N 1
ATOM 905 C CA . GLU A 1 112 ? -9.371 -11.250 11.828 1.00 88.50 112 GLU A CA 1
ATOM 906 C C . GLU A 1 112 ? -9.038 -10.845 13.258 1.00 88.50 112 GLU A C 1
ATOM 908 O O . GLU A 1 112 ? -8.940 -9.667 13.603 1.00 88.50 112 GLU A O 1
ATOM 913 N N . ARG A 1 113 ? -8.838 -11.846 14.115 1.00 85.94 113 ARG A N 1
ATOM 914 C CA . ARG A 1 113 ? -8.419 -11.643 15.500 1.00 85.94 113 ARG A CA 1
ATOM 915 C C . ARG A 1 113 ? -7.238 -12.536 15.816 1.00 85.94 113 ARG A C 1
ATOM 917 O O . ARG A 1 113 ? -7.332 -13.757 15.721 1.00 85.94 113 ARG A O 1
ATOM 924 N N . LYS A 1 114 ? -6.148 -11.931 16.276 1.00 82.00 114 LYS A N 1
ATOM 925 C CA . LYS A 1 114 ? -5.019 -12.673 16.839 1.00 82.00 114 LYS A CA 1
ATOM 926 C C . LYS A 1 114 ? -5.280 -12.933 18.321 1.00 82.00 114 LYS A C 1
ATOM 928 O O . LYS A 1 114 ? -5.734 -12.047 19.044 1.00 82.00 114 LYS A O 1
ATOM 933 N N . ARG A 1 115 ? -5.017 -14.160 18.780 1.00 76.31 115 ARG A N 1
ATOM 934 C CA . ARG A 1 115 ? -4.947 -14.445 20.218 1.00 76.31 115 ARG A CA 1
ATOM 935 C C . ARG A 1 115 ? -3.655 -13.845 20.759 1.00 76.31 115 ARG A C 1
ATOM 937 O O . ARG A 1 115 ? -2.582 -14.168 20.259 1.00 76.31 115 ARG A O 1
ATOM 944 N N . CYS A 1 116 ? -3.758 -13.038 21.805 1.00 64.94 116 CYS A N 1
ATOM 945 C CA . CYS A 1 116 ? -2.604 -12.726 22.636 1.00 64.94 116 CYS A CA 1
ATOM 946 C C . CYS A 1 116 ? -2.346 -13.926 23.552 1.00 64.94 116 CYS A C 1
ATOM 948 O O . CYS A 1 116 ? -3.218 -14.303 24.336 1.00 64.94 116 CYS A O 1
ATOM 950 N N . ILE A 1 117 ? -1.164 -14.535 23.452 1.00 62.00 117 ILE A N 1
ATOM 951 C CA . ILE A 1 117 ? -0.662 -15.415 24.508 1.00 62.00 117 ILE A CA 1
ATOM 952 C C . ILE A 1 117 ? -0.167 -14.473 25.601 1.00 62.00 117 ILE A C 1
ATOM 954 O O . ILE A 1 117 ? 0.913 -13.900 25.493 1.00 62.00 117 ILE A O 1
ATOM 958 N N . CYS A 1 118 ? -0.994 -14.245 26.617 1.00 55.12 118 CYS A N 1
ATOM 959 C CA . CYS A 1 118 ? -0.509 -13.643 27.847 1.00 55.1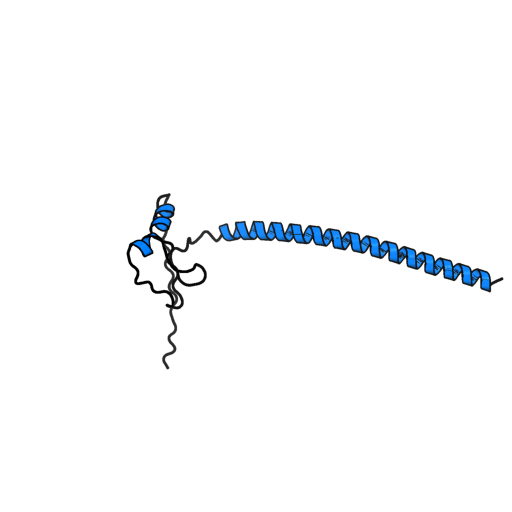2 118 CYS A CA 1
ATOM 960 C C . CYS A 1 118 ? 0.377 -14.694 28.522 1.00 55.12 118 CYS A C 1
ATOM 962 O O . CYS A 1 118 ? -0.113 -15.762 28.894 1.00 55.12 118 CYS A O 1
ATOM 964 N N . ALA A 1 119 ? 1.680 -14.429 28.622 1.00 48.88 119 ALA A N 1
ATOM 965 C CA . ALA A 1 119 ? 2.515 -15.144 29.570 1.00 48.88 119 ALA A CA 1
ATOM 966 C C . ALA A 1 119 ? 1.985 -14.785 30.960 1.00 48.88 119 ALA A C 1
ATOM 968 O O . ALA A 1 119 ? 2.139 -13.655 31.415 1.00 48.88 119 ALA A O 1
ATOM 969 N N . ILE A 1 120 ? 1.288 -15.730 31.587 1.00 45.88 120 ILE A N 1
ATOM 970 C CA . ILE A 1 120 ? 0.979 -15.657 33.010 1.00 45.88 120 ILE A CA 1
ATOM 971 C C . ILE A 1 120 ? 2.336 -15.778 33.715 1.00 45.88 120 ILE A C 1
ATOM 973 O O . ILE A 1 120 ? 2.912 -16.866 33.747 1.00 45.88 120 ILE A O 1
ATOM 977 N N . GLN A 1 121 ? 2.873 -14.649 34.173 1.00 49.44 121 GLN A N 1
ATOM 978 C CA . GLN A 1 121 ? 3.938 -14.582 35.174 1.00 49.44 121 GLN A CA 1
ATOM 979 C C . GLN A 1 121 ? 3.320 -14.236 36.522 1.00 49.44 121 GLN A C 1
ATOM 981 O O . GLN A 1 121 ? 2.396 -13.391 36.538 1.00 49.44 121 GLN A O 1
#

Sequence (121 aa):
MEDKVESQVYALGNGLEDMIDAKLSALQLRIESTIYSLENRIEDKIDAKISLANTDNTHDRMIQRRSTGKVDFQHDWETYEKGFGTLDEEFWLGNEQIHAFTSSGTWELRVERKRCICAIQ

Mean predicted aligned error: 15.0 Å

Organism: NCBI:txid259542

pLDDT: mean 84.39, std 13.41, range [45.88, 97.44]

InterPro domains:
  IPR002181 Fibrinogen, alpha/beta/gamma chain, C-terminal globular domain [PF00147] (54-112)
  IPR002181 Fibrinogen, alpha/beta/gamma chain, C-terminal globular domain [PS51406] (63-121)
  IPR014716 Fibrinogen, alpha/beta/gamma chain, C-terminal globular, subdomain 1 [G3DSA:3.90.215.10] (21-117)
  IPR036056 Fibrinogen-like, C-terminal [SSF56496] (62-112)
  IPR050373 Fibrinogen C-terminal domain-containing protein [PTHR19143] (54-113)

Solvent-accessible surface area (backbone atoms only — not comparable to full-atom values): 7494 Å² total; per-residue (Å²): 115,64,71,64,51,54,54,49,53,50,54,52,50,52,53,50,50,54,50,49,50,53,51,51,52,55,50,48,54,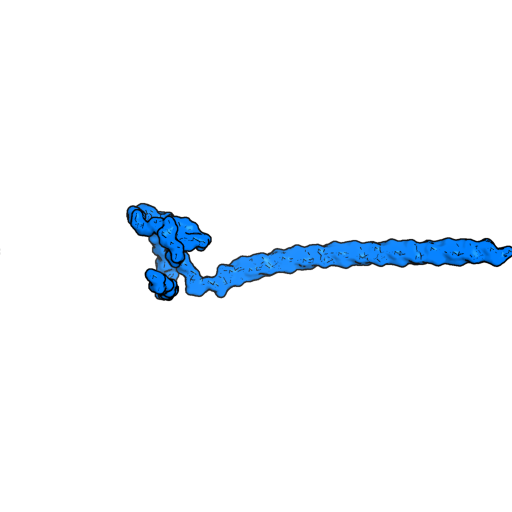52,49,53,55,48,48,54,58,48,51,53,55,46,50,56,50,47,53,53,48,49,59,52,48,69,60,68,63,73,81,64,88,77,54,64,45,84,82,83,78,80,64,84,81,92,69,56,70,70,50,48,37,66,29,47,77,40,96,91,64,35,31,38,60,15,49,56,58,50,47,64,60,58,73,65,75,89,84,85,89,85,86,86,80,83,83,80,83,74,80,87,124